Protein AF-A0A510KWW2-F1 (afdb_monomer_lite)

Radius of gyration: 14.78 Å; chains: 1; bounding box: 37×24×34 Å

Sequence (75 aa):
MVIYERKVRLYTKSFLDEYIRVNELTRKLNKKIGFSIFKVVVDVETSTLKVLNRYEHRSKNKFQNTFREVLNNVR

Organism: NCBI:txid157687

pLDDT: mean 82.33, std 13.8, range [43.69, 96.62]

Structure (mmCIF, N/CA/C/O backbone):
data_AF-A0A510KWW2-F1
#
_entry.id   AF-A0A510KWW2-F1
#
loop_
_atom_site.group_PDB
_atom_site.id
_atom_site.type_symbol
_atom_site.label_atom_id
_atom_site.label_alt_id
_atom_site.label_comp_id
_atom_site.label_asym_id
_atom_site.label_entity_id
_atom_site.label_seq_id
_atom_site.pdbx_PDB_ins_code
_atom_site.Cartn_x
_atom_site.Cartn_y
_atom_site.Cartn_z
_atom_site.occupancy
_atom_site.B_iso_or_equiv
_atom_site.auth_seq_id
_atom_site.auth_comp_id
_atom_site.auth_asym_id
_atom_site.auth_atom_id
_atom_site.pdbx_PDB_model_num
ATOM 1 N N . MET A 1 1 ? 4.625 7.658 9.142 1.00 82.94 1 MET A N 1
ATOM 2 C CA . MET A 1 1 ? 5.005 6.258 9.405 1.00 82.94 1 MET A CA 1
ATOM 3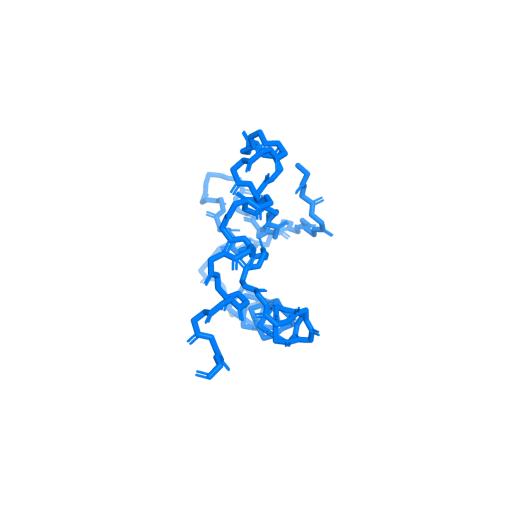 C C . MET A 1 1 ? 4.513 5.385 8.277 1.00 82.94 1 MET A C 1
ATOM 5 O O . MET A 1 1 ? 3.324 5.131 8.076 1.00 82.94 1 MET A O 1
ATOM 9 N N . VAL A 1 2 ? 5.502 4.956 7.510 1.00 86.06 2 VAL A N 1
ATOM 10 C CA . VAL A 1 2 ? 5.376 3.936 6.484 1.00 86.06 2 VAL A CA 1
ATOM 11 C C . VAL A 1 2 ? 5.591 2.596 7.181 1.00 86.06 2 VAL A C 1
ATOM 13 O O . VAL A 1 2 ? 6.568 2.448 7.909 1.00 86.06 2 VAL A O 1
ATOM 16 N N . ILE A 1 3 ? 4.671 1.648 7.018 1.00 86.12 3 ILE A N 1
ATOM 17 C CA . ILE A 1 3 ? 4.800 0.310 7.631 1.00 86.12 3 ILE A CA 1
ATOM 18 C C . ILE A 1 3 ? 5.400 -0.720 6.671 1.00 86.12 3 ILE A C 1
ATOM 20 O O . ILE A 1 3 ? 5.778 -1.813 7.078 1.00 86.12 3 ILE A O 1
ATOM 24 N N . TYR A 1 4 ? 5.456 -0.377 5.388 1.00 91.06 4 TYR A N 1
ATOM 25 C CA . TYR A 1 4 ? 6.051 -1.187 4.341 1.00 91.06 4 TYR A CA 1
ATOM 26 C C . TYR A 1 4 ? 6.489 -0.273 3.201 1.00 91.06 4 TYR A C 1
ATOM 28 O O . TYR A 1 4 ? 5.715 0.585 2.770 1.00 91.06 4 TYR A O 1
ATOM 36 N N . GLU A 1 5 ? 7.697 -0.489 2.698 1.00 92.38 5 GLU A N 1
ATOM 37 C CA . GLU A 1 5 ? 8.266 0.247 1.577 1.00 92.38 5 GLU A CA 1
ATOM 38 C C . GLU A 1 5 ? 9.116 -0.688 0.721 1.00 92.38 5 GLU A C 1
ATOM 40 O O . GLU A 1 5 ? 9.944 -1.437 1.242 1.00 92.38 5 GLU A O 1
ATOM 45 N N . ARG A 1 6 ? 8.920 -0.650 -0.598 1.00 91.81 6 ARG A N 1
ATOM 46 C CA . ARG A 1 6 ? 9.727 -1.425 -1.540 1.00 91.81 6 ARG A CA 1
ATOM 47 C C . ARG A 1 6 ? 9.890 -0.688 -2.858 1.00 91.81 6 ARG A C 1
ATOM 49 O O . ARG A 1 6 ? 8.905 -0.294 -3.479 1.00 91.81 6 ARG A O 1
ATOM 56 N N . LYS A 1 7 ? 11.136 -0.563 -3.318 1.00 91.31 7 LYS A N 1
ATOM 57 C CA . LYS A 1 7 ? 11.440 -0.115 -4.682 1.00 91.31 7 LYS A CA 1
ATOM 58 C C . LYS A 1 7 ? 11.110 -1.230 -5.664 1.00 91.31 7 LYS A C 1
ATOM 60 O O . LYS A 1 7 ? 11.611 -2.347 -5.526 1.00 91.31 7 LYS A O 1
ATOM 65 N N . VAL A 1 8 ? 10.267 -0.934 -6.645 1.00 86.31 8 VAL A N 1
ATOM 66 C CA . VAL A 1 8 ? 9.862 -1.890 -7.675 1.00 86.31 8 VAL A CA 1
ATOM 67 C C . VAL A 1 8 ? 9.732 -1.152 -8.998 1.00 86.31 8 VAL A C 1
ATOM 69 O O . VAL A 1 8 ? 9.118 -0.093 -9.070 1.00 86.31 8 VAL A O 1
ATOM 72 N N . ARG A 1 9 ? 10.308 -1.713 -10.062 1.00 87.75 9 ARG A N 1
ATOM 73 C CA . ARG A 1 9 ? 10.295 -1.086 -11.384 1.00 87.75 9 ARG A CA 1
ATOM 74 C C . ARG A 1 9 ? 8.863 -0.978 -11.906 1.00 87.75 9 ARG A C 1
ATOM 76 O O . ARG A 1 9 ? 8.228 -2.002 -12.153 1.00 87.75 9 ARG A O 1
ATOM 83 N N . LEU A 1 10 ? 8.370 0.243 -12.083 1.00 83.81 10 LEU A N 1
ATOM 84 C CA . LEU A 1 10 ? 7.003 0.495 -12.544 1.00 83.81 10 LEU A CA 1
ATOM 85 C C . LEU A 1 10 ? 6.742 -0.124 -13.920 1.00 83.81 10 LEU A C 1
ATOM 87 O O . LEU A 1 10 ? 7.670 -0.377 -14.689 1.00 83.81 10 LEU A O 1
ATOM 91 N N . TYR A 1 11 ? 5.463 -0.354 -14.218 1.00 82.38 11 TYR A N 1
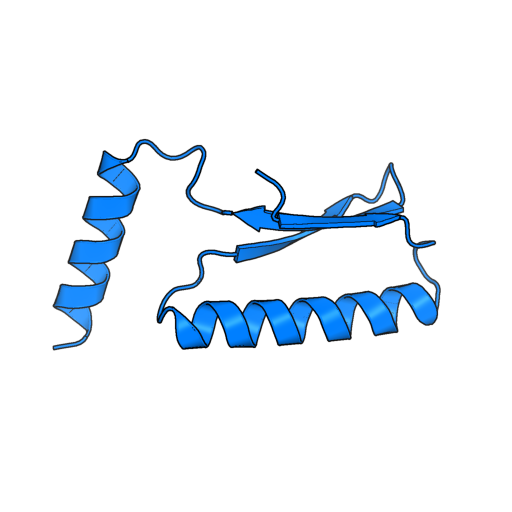ATOM 92 C CA . TYR A 1 11 ? 4.984 -0.873 -15.508 1.00 82.38 11 TYR A CA 1
ATOM 93 C C . TYR A 1 11 ? 5.535 -2.254 -15.896 1.00 82.38 11 TYR A C 1
ATOM 95 O O . TYR A 1 11 ? 5.452 -2.667 -17.049 1.00 82.38 11 TYR A O 1
ATOM 103 N N . THR A 1 12 ? 6.078 -2.993 -14.929 1.00 89.75 12 THR A N 1
ATOM 104 C CA . THR A 1 12 ? 6.490 -4.386 -15.103 1.00 89.75 12 THR A CA 1
ATOM 105 C C . THR A 1 12 ? 5.470 -5.332 -14.480 1.00 89.75 12 THR A C 1
ATOM 107 O O . THR A 1 12 ? 4.737 -4.967 -13.556 1.00 89.75 12 THR A O 1
ATOM 110 N N . LYS A 1 13 ? 5.455 -6.587 -14.940 1.00 90.12 13 LYS A N 1
ATOM 111 C CA . LYS A 1 13 ? 4.635 -7.639 -14.327 1.00 90.12 13 LYS A CA 1
ATOM 112 C C . LYS A 1 13 ? 4.951 -7.809 -12.835 1.00 90.12 13 LYS A C 1
ATOM 114 O O . LYS A 1 13 ? 4.038 -7.908 -12.029 1.00 90.12 13 LYS A O 1
ATOM 119 N N . SER A 1 14 ? 6.229 -7.738 -12.458 1.00 87.62 14 SER A N 1
ATOM 120 C CA . SER A 1 14 ? 6.648 -7.850 -11.057 1.00 87.62 14 SER A CA 1
ATOM 121 C C . SER A 1 14 ? 6.117 -6.713 -10.181 1.00 87.62 14 SER A C 1
ATOM 123 O O . SER A 1 14 ? 5.803 -6.945 -9.016 1.00 87.62 14 SER A O 1
ATOM 125 N N . PHE A 1 15 ? 5.964 -5.502 -10.728 1.00 90.81 15 PHE A N 1
ATOM 126 C CA . PHE A 1 15 ? 5.281 -4.417 -10.028 1.00 90.81 15 PHE A CA 1
ATOM 127 C C . PHE A 1 15 ? 3.804 -4.715 -9.803 1.00 90.81 15 PHE A C 1
ATOM 129 O O . PHE A 1 15 ? 3.318 -4.535 -8.689 1.00 90.81 15 PHE A O 1
ATOM 136 N N . LEU A 1 16 ? 3.100 -5.175 -10.838 1.00 90.81 16 LEU A N 1
ATOM 137 C CA . LEU A 1 16 ? 1.679 -5.492 -10.730 1.00 90.81 16 LEU A CA 1
ATOM 138 C C . LEU A 1 16 ? 1.432 -6.615 -9.713 1.00 90.81 16 LEU A C 1
ATOM 140 O O . LEU A 1 16 ? 0.563 -6.477 -8.853 1.00 90.81 16 LEU A O 1
ATOM 144 N N . ASP A 1 17 ? 2.237 -7.677 -9.767 1.00 93.75 17 ASP A N 1
ATOM 145 C CA . ASP A 1 17 ? 2.151 -8.810 -8.844 1.00 93.75 17 ASP A CA 1
ATOM 146 C C . ASP A 1 17 ? 2.385 -8.359 -7.393 1.00 93.75 17 ASP A C 1
ATOM 148 O O . ASP A 1 17 ? 1.616 -8.699 -6.488 1.00 93.75 17 ASP A O 1
ATOM 152 N N . GLU A 1 18 ? 3.405 -7.526 -7.162 1.00 92.38 18 GLU A N 1
ATOM 153 C CA . GLU A 1 18 ? 3.695 -7.003 -5.827 1.00 92.38 18 GLU A CA 1
ATOM 154 C C . GLU A 1 18 ? 2.608 -6.035 -5.343 1.00 92.38 18 GLU A C 1
ATOM 156 O O . GLU A 1 18 ? 2.203 -6.094 -4.180 1.00 92.38 18 GLU A O 1
ATOM 161 N N . TYR A 1 19 ? 2.088 -5.180 -6.226 1.00 93.62 19 TYR A N 1
ATOM 162 C CA . TYR A 1 19 ? 0.985 -4.278 -5.911 1.00 93.62 19 TYR A CA 1
ATOM 163 C C . TYR A 1 19 ? -0.260 -5.056 -5.479 1.00 93.62 19 TYR A C 1
ATOM 165 O O . TYR A 1 19 ? -0.830 -4.756 -4.428 1.00 93.62 19 TYR A O 1
ATOM 173 N N . ILE A 1 20 ? -0.657 -6.081 -6.241 1.00 95.19 20 ILE A N 1
ATOM 174 C CA . ILE A 1 20 ? -1.812 -6.927 -5.916 1.00 95.19 20 ILE A CA 1
ATOM 175 C C . ILE A 1 20 ? -1.599 -7.599 -4.559 1.00 95.19 20 ILE A C 1
ATOM 177 O O . ILE A 1 20 ? -2.453 -7.485 -3.675 1.00 95.19 20 ILE A O 1
ATOM 181 N N . ARG A 1 21 ? -0.431 -8.218 -4.351 1.00 95.19 21 ARG A N 1
ATOM 182 C CA . ARG A 1 21 ? -0.078 -8.895 -3.097 1.00 95.19 21 ARG A CA 1
ATOM 183 C C . ARG A 1 21 ? -0.176 -7.956 -1.894 1.00 95.19 21 ARG A C 1
ATOM 185 O O . ARG A 1 21 ? -0.823 -8.277 -0.896 1.00 95.19 21 ARG A O 1
ATOM 192 N N . VAL A 1 22 ? 0.446 -6.782 -1.980 1.00 95.31 22 VAL A N 1
ATOM 193 C CA . VAL A 1 22 ? 0.452 -5.789 -0.895 1.00 95.31 22 VAL A CA 1
ATOM 194 C C . VAL A 1 22 ? -0.945 -5.220 -0.661 1.00 95.31 22 VAL A C 1
ATOM 196 O O . VAL A 1 22 ? -1.342 -5.015 0.490 1.00 95.31 22 V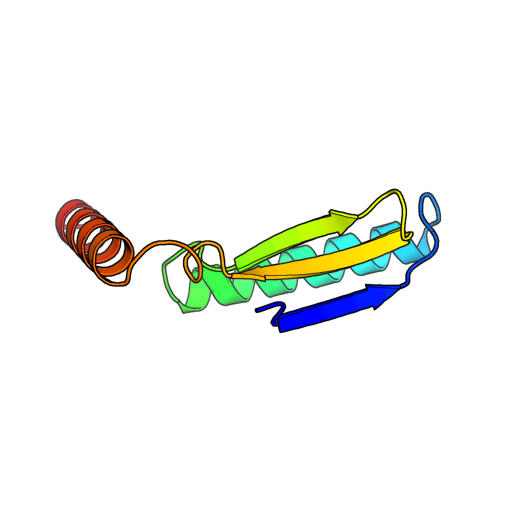AL A O 1
ATOM 199 N N . ASN A 1 23 ? -1.727 -5.012 -1.718 1.00 95.19 23 ASN A N 1
ATOM 200 C CA . ASN A 1 23 ? -3.097 -4.529 -1.612 1.00 95.19 23 ASN A CA 1
ATOM 201 C C . ASN A 1 23 ? -4.008 -5.537 -0.895 1.00 95.19 23 ASN A C 1
ATOM 203 O O . ASN A 1 23 ? -4.757 -5.161 0.008 1.00 95.19 23 ASN A O 1
ATOM 207 N N . GLU A 1 24 ? -3.902 -6.828 -1.213 1.00 96.62 24 GLU A N 1
ATOM 208 C CA . GLU A 1 24 ? -4.656 -7.874 -0.518 1.00 96.62 24 GLU A CA 1
ATOM 209 C C . GLU A 1 24 ? -4.282 -7.994 0.959 1.00 96.62 24 GLU A C 1
ATOM 211 O O . GLU A 1 24 ? -5.168 -8.108 1.813 1.00 96.62 24 GLU A O 1
ATOM 216 N N . LEU A 1 25 ? -2.985 -7.946 1.272 1.00 95.44 25 LEU A N 1
ATOM 217 C CA . L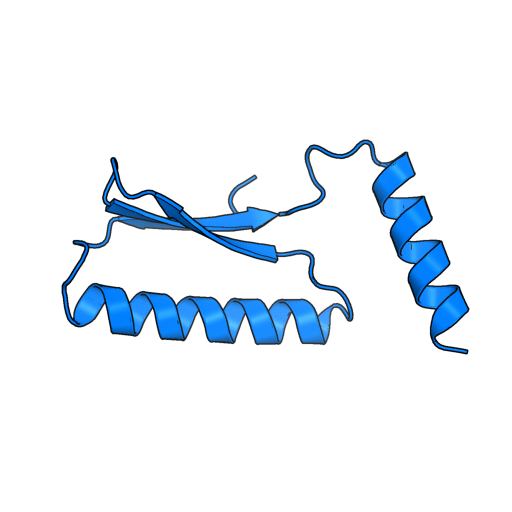EU A 1 25 ? -2.499 -7.967 2.652 1.00 95.44 25 LEU A CA 1
ATOM 218 C C . LEU A 1 25 ? -3.004 -6.751 3.429 1.00 95.44 25 LEU A C 1
ATOM 220 O O . LEU A 1 25 ? -3.524 -6.898 4.536 1.00 95.44 25 LEU A O 1
ATOM 224 N N . THR A 1 26 ? -2.945 -5.568 2.819 1.00 94.38 26 THR A N 1
ATOM 225 C CA . THR A 1 26 ? -3.456 -4.325 3.410 1.00 94.38 26 THR A CA 1
ATOM 226 C C . THR A 1 26 ? -4.964 -4.410 3.650 1.00 94.38 26 THR A C 1
ATOM 228 O O . THR A 1 26 ? -5.448 -4.029 4.716 1.00 94.38 26 THR A O 1
ATOM 231 N N . ARG A 1 27 ? -5.724 -4.981 2.705 1.00 94.44 27 ARG A N 1
ATOM 232 C CA . ARG A 1 27 ? -7.168 -5.208 2.855 1.00 94.44 27 ARG A CA 1
ATOM 233 C C . ARG A 1 27 ? -7.477 -6.171 4.001 1.00 94.44 27 ARG A C 1
ATOM 235 O O . ARG A 1 27 ? -8.358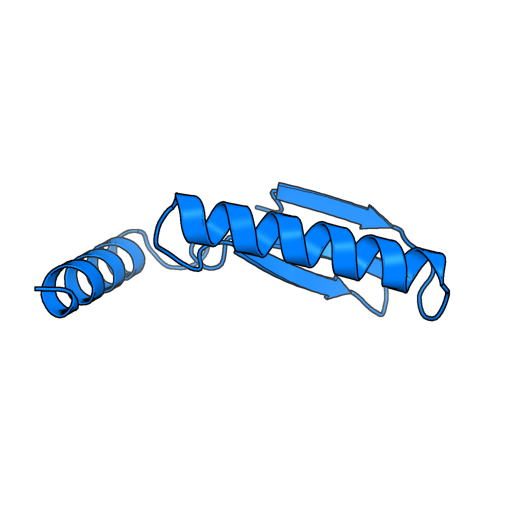 -5.881 4.807 1.00 94.44 27 ARG A O 1
ATOM 242 N N . LYS A 1 28 ? -6.759 -7.296 4.097 1.00 95.19 28 LYS A N 1
ATOM 243 C CA . LYS A 1 28 ? -6.910 -8.273 5.192 1.00 95.19 28 LYS A CA 1
ATOM 244 C C . LYS A 1 28 ? -6.590 -7.640 6.546 1.00 95.19 28 LYS A C 1
ATOM 246 O O . LYS A 1 28 ? -7.344 -7.838 7.495 1.00 95.19 28 LYS A O 1
ATOM 251 N N . LEU A 1 29 ? -5.526 -6.842 6.617 1.00 91.50 29 LEU A N 1
ATOM 252 C CA . LEU A 1 29 ? -5.127 -6.128 7.827 1.00 91.50 29 LEU A CA 1
ATOM 253 C C . LEU A 1 29 ? -6.202 -5.128 8.271 1.00 91.50 29 LEU A C 1
ATOM 255 O O . LEU A 1 29 ? -6.651 -5.182 9.412 1.00 91.50 29 LEU A O 1
ATOM 259 N N . ASN A 1 30 ? -6.683 -4.286 7.355 1.00 90.56 30 ASN A N 1
ATOM 260 C CA . ASN A 1 30 ? -7.770 -3.346 7.633 1.00 90.56 30 ASN A CA 1
ATOM 261 C C . ASN A 1 30 ? -9.054 -4.066 8.075 1.00 90.56 30 ASN A C 1
ATOM 263 O O . ASN A 1 30 ? -9.697 -3.644 9.032 1.00 90.56 30 ASN A O 1
ATOM 267 N N . LYS A 1 31 ? -9.403 -5.193 7.435 1.00 92.69 31 LYS A N 1
ATOM 268 C CA . LYS A 1 31 ? -10.560 -6.010 7.830 1.00 92.69 31 LYS A CA 1
ATOM 269 C C . LYS A 1 31 ? -10.400 -6.586 9.238 1.00 92.69 31 LYS A C 1
ATOM 271 O O . LYS A 1 31 ? -11.354 -6.551 10.002 1.00 92.69 31 LYS A O 1
ATOM 276 N N . LYS A 1 32 ? -9.206 -7.075 9.595 1.00 91.12 32 LYS A N 1
ATOM 277 C CA . LYS A 1 32 ? -8.915 -7.602 10.939 1.00 91.12 32 LYS A CA 1
ATOM 278 C C . LYS A 1 32 ? -9.034 -6.524 12.019 1.00 91.12 32 LYS A C 1
ATOM 280 O O . LYS A 1 32 ? -9.454 -6.823 13.127 1.00 91.12 32 LYS A O 1
ATOM 285 N N . ILE A 1 33 ? -8.676 -5.286 11.692 1.00 87.06 33 ILE A N 1
ATOM 286 C CA . ILE A 1 33 ? -8.821 -4.139 12.596 1.00 87.06 33 ILE A CA 1
ATOM 287 C C . ILE A 1 33 ? -10.278 -3.645 12.651 1.00 87.06 33 ILE A C 1
ATOM 289 O O . ILE A 1 33 ? -10.669 -2.990 13.611 1.00 87.06 33 ILE A O 1
ATOM 293 N N . GLY A 1 34 ? -11.082 -3.946 11.627 1.00 84.44 34 GLY A N 1
ATOM 294 C CA . GLY A 1 34 ? -12.440 -3.422 11.457 1.00 84.44 34 GLY A CA 1
ATOM 295 C C . GLY A 1 34 ? -12.482 -2.018 10.847 1.00 84.44 34 GLY A C 1
ATOM 296 O O . GLY A 1 34 ? -13.552 -1.433 10.732 1.00 84.44 34 GLY A O 1
ATOM 297 N N . PHE A 1 35 ? -11.331 -1.472 10.438 1.00 81.12 35 PHE A N 1
ATOM 298 C CA . PHE A 1 35 ? -11.188 -0.093 9.972 1.00 81.12 35 PHE A CA 1
ATOM 299 C C . PHE A 1 35 ? -10.128 0.041 8.878 1.00 81.12 35 PHE A C 1
ATOM 301 O O . PHE A 1 35 ? -9.075 -0.595 8.914 1.00 81.12 35 PHE A O 1
ATOM 308 N N . SER A 1 36 ? -10.365 0.939 7.917 1.00 86.75 36 SER A N 1
ATOM 309 C CA . SER A 1 36 ? -9.420 1.228 6.830 1.00 86.75 36 SER A CA 1
ATOM 310 C C . SER A 1 36 ? -8.284 2.161 7.276 1.00 86.75 36 SER A C 1
ATOM 312 O O . SER A 1 36 ? -8.194 3.300 6.814 1.00 86.75 36 SER A O 1
ATOM 314 N N . ILE A 1 37 ? -7.400 1.677 8.148 1.00 88.69 37 ILE A N 1
ATOM 315 C CA . ILE A 1 37 ? -6.262 2.442 8.684 1.00 88.69 37 ILE A CA 1
ATOM 316 C C . ILE A 1 37 ? -5.142 2.592 7.658 1.00 88.69 37 ILE A C 1
ATOM 318 O O . ILE A 1 37 ? -4.591 3.680 7.492 1.00 88.69 37 ILE A O 1
ATOM 322 N N . PHE A 1 38 ? -4.818 1.519 6.945 1.00 92.50 38 PHE A N 1
ATOM 323 C CA . PHE A 1 38 ? -3.664 1.477 6.059 1.00 92.50 38 PHE A CA 1
ATOM 324 C C . PHE A 1 38 ? -4.054 1.721 4.599 1.00 92.50 38 PHE A C 1
ATOM 326 O O . PHE A 1 38 ? -5.125 1.310 4.140 1.00 92.50 38 PHE A O 1
ATOM 333 N N . LYS A 1 39 ? -3.191 2.420 3.857 1.00 93.12 39 LYS A N 1
ATOM 334 C CA . LYS A 1 39 ? -3.359 2.731 2.432 1.00 93.12 39 LYS A CA 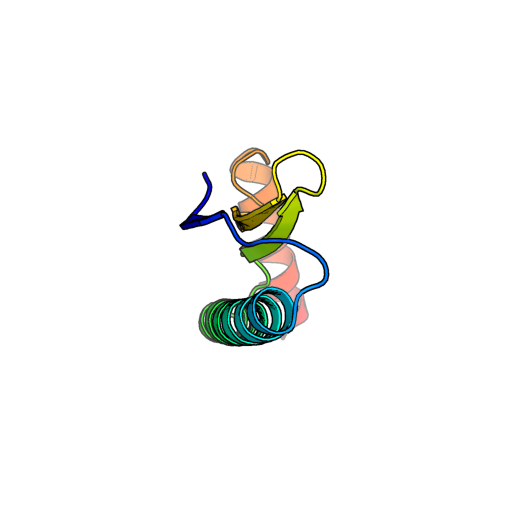1
ATOM 335 C C . LYS A 1 39 ? -2.110 2.341 1.657 1.00 93.12 39 LYS A C 1
ATOM 337 O O . LYS A 1 39 ? -1.024 2.785 2.010 1.00 93.12 39 LYS A O 1
ATOM 342 N N . VAL A 1 40 ? -2.286 1.603 0.566 1.00 94.19 40 VAL A N 1
ATOM 343 C CA . VAL A 1 40 ? -1.227 1.404 -0.427 1.00 94.19 40 VAL A CA 1
ATOM 344 C C . VAL A 1 40 ? -1.087 2.671 -1.274 1.00 94.19 40 VAL A C 1
ATOM 346 O O . VAL A 1 40 ? -2.083 3.209 -1.761 1.00 94.19 40 VAL A O 1
ATOM 349 N N . VAL A 1 41 ? 0.139 3.156 -1.431 1.00 93.19 41 VAL A N 1
ATOM 350 C CA . VAL A 1 41 ? 0.500 4.329 -2.230 1.00 93.19 41 VAL A CA 1
ATOM 351 C C . VAL A 1 41 ? 1.640 3.948 -3.162 1.00 93.19 41 VAL A C 1
ATOM 353 O O . VAL A 1 41 ? 2.581 3.269 -2.758 1.00 93.19 41 VAL A O 1
ATOM 356 N N . VAL A 1 42 ? 1.537 4.385 -4.412 1.00 92.12 42 VAL A N 1
ATOM 357 C CA . VAL A 1 42 ? 2.584 4.225 -5.419 1.00 92.12 42 VAL A CA 1
ATOM 358 C C . VAL A 1 42 ? 3.208 5.589 -5.642 1.00 92.12 42 VAL A C 1
ATOM 360 O O . VAL A 1 42 ? 2.516 6.551 -5.963 1.00 92.12 42 VAL A O 1
ATOM 363 N N . ASP A 1 43 ? 4.511 5.655 -5.443 1.00 89.25 43 ASP A N 1
ATOM 364 C CA . ASP A 1 43 ? 5.338 6.819 -5.696 1.00 89.25 43 ASP A CA 1
ATOM 365 C C . ASP A 1 43 ? 5.982 6.636 -7.073 1.00 89.25 43 ASP A C 1
ATOM 367 O O . ASP A 1 43 ? 6.844 5.772 -7.263 1.00 89.25 43 ASP A O 1
ATOM 371 N N . VAL A 1 44 ? 5.467 7.375 -8.057 1.00 86.69 44 VAL A N 1
ATOM 372 C CA . VAL A 1 44 ? 5.830 7.193 -9.469 1.00 86.69 44 VAL A CA 1
ATOM 373 C C . VAL A 1 44 ? 7.240 7.715 -9.746 1.00 86.69 44 VAL A C 1
ATOM 375 O O . VAL A 1 44 ? 7.989 7.091 -10.493 1.00 86.69 44 VAL A O 1
ATOM 378 N N . GLU A 1 45 ? 7.626 8.812 -9.097 1.00 87.19 45 GLU A N 1
ATOM 379 C CA . GLU A 1 45 ? 8.939 9.444 -9.263 1.00 87.19 45 GLU A CA 1
ATOM 380 C C . GLU A 1 45 ? 10.058 8.526 -8.778 1.00 87.19 45 GLU A C 1
ATOM 382 O O . GLU A 1 45 ? 11.067 8.336 -9.454 1.00 87.19 45 GLU A O 1
ATOM 387 N N . THR A 1 46 ? 9.854 7.897 -7.621 1.00 87.25 46 THR A N 1
ATOM 388 C CA . THR A 1 46 ? 10.867 7.022 -7.017 1.00 87.25 46 THR A CA 1
ATOM 389 C C . THR A 1 46 ? 10.673 5.544 -7.344 1.00 87.25 46 THR A C 1
ATOM 391 O O . THR A 1 46 ? 11.485 4.719 -6.925 1.00 87.25 46 THR A O 1
ATOM 394 N N . SER A 1 47 ? 9.621 5.193 -8.096 1.00 87.44 47 SER A N 1
ATOM 395 C CA . SER A 1 47 ? 9.239 3.803 -8.378 1.00 87.44 47 SER A CA 1
ATOM 396 C C . SER A 1 47 ? 9.111 2.969 -7.098 1.00 87.44 47 SER A C 1
ATOM 398 O O . SER A 1 47 ? 9.684 1.883 -6.967 1.00 87.44 47 SER A O 1
ATOM 400 N N . THR A 1 48 ? 8.376 3.499 -6.119 1.00 90.94 48 THR A N 1
ATOM 401 C CA . THR A 1 48 ? 8.280 2.898 -4.784 1.00 90.94 48 THR A CA 1
ATOM 402 C C . THR A 1 48 ? 6.841 2.564 -4.420 1.00 90.94 48 THR A C 1
ATOM 404 O O . THR A 1 48 ? 5.943 3.398 -4.511 1.00 90.94 48 THR A O 1
ATOM 407 N N . LEU A 1 49 ? 6.621 1.337 -3.952 1.00 92.88 49 LEU A N 1
ATOM 408 C CA . LEU A 1 49 ? 5.367 0.891 -3.361 1.00 92.88 49 LEU A CA 1
ATOM 409 C C . LEU A 1 49 ? 5.439 1.062 -1.841 1.00 92.88 49 LEU A C 1
ATOM 411 O O . LEU A 1 49 ? 6.314 0.491 -1.190 1.00 92.88 49 LEU A O 1
ATOM 415 N N . LYS A 1 50 ? 4.519 1.841 -1.275 1.00 94.50 50 LYS A N 1
ATOM 416 C CA . LYS A 1 50 ? 4.481 2.195 0.150 1.00 94.50 50 LYS A CA 1
ATOM 417 C C . LYS A 1 50 ? 3.134 1.816 0.759 1.00 94.50 50 LYS A C 1
ATOM 419 O O . LYS A 1 50 ? 2.100 1.908 0.101 1.00 94.50 50 LYS A O 1
ATOM 424 N N . VAL A 1 51 ? 3.118 1.447 2.037 1.00 94.00 51 VAL A N 1
ATOM 425 C CA . VAL A 1 51 ? 1.888 1.333 2.834 1.00 94.00 51 VAL A CA 1
ATOM 426 C C . VAL A 1 51 ? 1.935 2.345 3.968 1.00 94.00 51 VAL A C 1
ATOM 428 O O . VAL A 1 51 ? 2.803 2.286 4.839 1.00 94.00 51 VAL A O 1
ATOM 431 N N . LEU A 1 52 ? 0.988 3.280 3.949 1.00 92.25 52 LEU A N 1
ATOM 432 C CA . LEU A 1 52 ? 0.913 4.407 4.873 1.00 92.25 52 LEU A CA 1
ATOM 433 C C . LEU A 1 52 ? -0.216 4.221 5.884 1.00 92.25 52 LEU A C 1
ATOM 435 O O . LEU A 1 52 ? -1.296 3.739 5.533 1.00 92.25 52 LEU A O 1
ATOM 439 N N . ASN A 1 53 ? -0.001 4.684 7.115 1.00 89.06 53 ASN A N 1
ATOM 440 C CA . ASN A 1 53 ? -1.076 4.879 8.083 1.00 89.06 53 ASN A CA 1
ATOM 441 C C . ASN A 1 53 ? -1.809 6.204 7.795 1.00 89.06 53 ASN A C 1
ATOM 443 O O . ASN A 1 53 ? -1.220 7.281 7.865 1.00 89.06 53 ASN A O 1
ATOM 447 N N . ARG A 1 54 ? -3.111 6.140 7.491 1.00 83.31 54 ARG A N 1
ATOM 448 C CA . ARG A 1 54 ? -3.934 7.314 7.140 1.00 83.31 54 ARG A CA 1
ATOM 449 C C . ARG A 1 54 ? -4.150 8.297 8.295 1.00 83.31 54 ARG A C 1
ATOM 451 O O . ARG A 1 54 ? -4.554 9.432 8.047 1.00 83.31 54 ARG A O 1
ATOM 458 N N . TYR A 1 55 ? -3.950 7.868 9.538 1.00 78.06 55 TYR A N 1
ATOM 459 C CA . TYR A 1 55 ? -4.390 8.609 10.724 1.00 78.06 55 TYR A CA 1
ATOM 460 C C . TYR A 1 55 ? -3.262 9.180 11.564 1.00 78.06 55 TYR A C 1
ATOM 462 O O . TYR A 1 55 ? -3.522 9.899 12.516 1.00 78.06 55 TYR A O 1
ATOM 470 N N . GLU A 1 56 ? -2.018 8.910 11.209 1.00 72.62 56 GLU A N 1
ATOM 471 C CA . GLU A 1 56 ? -0.878 9.334 12.011 1.00 72.62 56 GLU A CA 1
ATOM 472 C C . GLU A 1 56 ? -0.663 10.853 12.015 1.00 72.62 56 GLU A C 1
ATOM 474 O O . GLU A 1 56 ? -0.313 11.420 13.043 1.00 72.62 56 GLU A O 1
ATOM 479 N N . HIS A 1 57 ? -0.936 11.526 10.892 1.00 63.12 57 HIS A N 1
ATOM 480 C CA . HIS A 1 57 ? -0.866 12.990 10.798 1.00 63.12 57 HIS A CA 1
ATOM 481 C C . HIS A 1 57 ? -2.166 13.689 11.222 1.00 63.12 57 HIS A C 1
ATOM 483 O O . HIS A 1 57 ? -2.212 14.916 11.307 1.00 63.12 57 HIS A O 1
ATOM 489 N N . ARG A 1 58 ? -3.247 12.939 11.484 1.00 59.81 58 ARG A N 1
ATOM 490 C CA . ARG A 1 58 ? -4.462 13.510 12.075 1.00 59.81 58 ARG A CA 1
ATOM 491 C C . ARG A 1 58 ? -4.270 13.513 13.587 1.00 59.81 58 ARG A C 1
ATOM 493 O O . ARG A 1 58 ? -3.894 12.495 14.154 1.00 59.81 58 ARG A O 1
ATOM 500 N N . SER A 1 59 ? -4.529 14.647 14.245 1.00 55.16 59 SER A N 1
ATOM 501 C CA . SER A 1 59 ? -4.436 14.723 15.708 1.00 55.16 59 SER A CA 1
ATOM 502 C C . SER A 1 59 ? -5.210 13.561 16.347 1.00 55.16 59 SER A C 1
ATOM 504 O O . SER A 1 59 ? -6.286 13.193 15.858 1.00 55.16 59 SER A O 1
ATOM 506 N N . LYS A 1 60 ? -4.670 12.973 17.427 1.00 57.16 60 LYS A N 1
ATOM 507 C CA . LYS A 1 60 ? -5.279 11.840 18.159 1.00 57.16 60 LYS A CA 1
ATOM 508 C C . LYS A 1 60 ? -6.791 12.022 18.383 1.00 57.16 60 LYS A C 1
ATOM 510 O O . LYS A 1 60 ? -7.540 11.051 18.299 1.00 57.16 60 LYS A O 1
ATOM 515 N N . ASN A 1 61 ? -7.239 13.267 18.566 1.00 58.81 61 ASN A N 1
ATOM 516 C CA . ASN A 1 61 ? -8.641 13.640 18.762 1.00 58.81 61 ASN A CA 1
ATOM 517 C C . ASN A 1 61 ? -9.529 13.343 17.542 1.00 58.81 61 ASN A C 1
ATOM 519 O O . ASN A 1 61 ? -10.628 12.822 17.706 1.00 58.81 61 ASN A O 1
ATOM 523 N N . LYS A 1 62 ? -9.071 13.609 16.309 1.00 57.59 62 LYS A N 1
ATOM 524 C CA . LYS A 1 62 ? -9.857 13.284 15.102 1.00 57.59 62 LYS A CA 1
ATOM 525 C C . LYS A 1 62 ? -9.956 11.777 14.878 1.00 57.59 62 LYS A C 1
ATOM 527 O O . LYS A 1 62 ? -11.009 11.312 14.462 1.00 57.59 62 LYS A O 1
ATOM 532 N N . PHE A 1 63 ? -8.900 11.016 15.178 1.00 63.94 63 PHE A N 1
ATOM 533 C CA . PHE A 1 63 ? -8.948 9.554 15.096 1.00 63.94 63 PHE A CA 1
ATOM 534 C C . PHE A 1 63 ? -9.953 8.971 16.093 1.00 63.94 63 PHE A C 1
ATOM 536 O O . PHE A 1 63 ? -10.825 8.215 15.679 1.00 63.94 63 PHE A O 1
ATOM 543 N N . GLN A 1 64 ? -9.885 9.370 17.370 1.00 61.97 64 GLN A N 1
ATOM 544 C CA . GLN A 1 64 ? -10.829 8.911 18.396 1.00 61.97 64 GLN A CA 1
ATOM 545 C C . GLN A 1 64 ? -12.282 9.257 18.055 1.00 61.97 64 GLN A C 1
ATOM 547 O O . GLN A 1 64 ? -13.159 8.414 18.236 1.00 61.97 64 GLN A O 1
ATOM 552 N N . ASN A 1 65 ? -12.536 10.455 17.519 1.00 64.38 65 ASN A N 1
ATOM 553 C CA . ASN A 1 65 ? -13.885 10.874 17.137 1.00 64.38 65 ASN A CA 1
ATOM 554 C C . ASN A 1 65 ? -14.430 10.058 15.958 1.00 64.38 65 ASN A C 1
ATOM 556 O O . ASN A 1 65 ? -15.538 9.541 16.053 1.00 64.38 65 ASN A O 1
ATOM 560 N N . THR A 1 66 ? -13.638 9.843 14.899 1.00 63.09 66 THR A N 1
ATOM 561 C CA . THR A 1 66 ? -14.062 8.994 13.770 1.00 63.09 66 THR A CA 1
ATOM 562 C C . THR A 1 66 ? -14.240 7.530 14.190 1.00 63.09 66 THR A C 1
ATOM 564 O O . THR A 1 66 ? -15.151 6.862 13.712 1.00 63.09 66 THR A O 1
ATOM 567 N N . PHE A 1 67 ? -13.411 7.019 15.108 1.00 67.44 67 PHE A N 1
ATOM 568 C CA . PHE A 1 67 ? -13.569 5.662 15.643 1.00 67.44 67 PHE A CA 1
ATOM 569 C C . PHE A 1 67 ? -14.868 5.515 16.446 1.00 67.44 67 PHE A C 1
ATOM 571 O O . PHE A 1 67 ? -15.586 4.534 16.273 1.00 67.44 67 PHE A O 1
ATOM 578 N N . ARG A 1 68 ? -15.188 6.505 17.293 1.00 63.50 68 ARG A N 1
ATOM 579 C CA . ARG A 1 68 ? -16.437 6.546 18.068 1.00 63.50 68 ARG A CA 1
ATOM 580 C C . ARG A 1 68 ? -17.673 6.658 17.174 1.00 63.50 68 ARG A C 1
ATOM 582 O O . ARG A 1 68 ? -18.633 5.937 17.411 1.00 63.50 68 ARG A O 1
ATOM 589 N N . GLU A 1 69 ? -17.647 7.500 16.141 1.00 63.22 69 GLU A N 1
ATOM 590 C CA . GLU A 1 69 ? -18.760 7.629 15.184 1.00 63.22 69 GLU A CA 1
ATOM 591 C C . GLU A 1 69 ? -19.043 6.325 14.437 1.00 63.22 69 GLU A C 1
ATOM 593 O O . GLU A 1 69 ? -20.192 5.904 14.340 1.00 63.22 69 GLU A O 1
ATOM 598 N N . VAL A 1 70 ? -18.005 5.650 13.940 1.00 63.91 70 VAL A N 1
ATOM 599 C CA . VAL A 1 70 ? -18.189 4.384 13.220 1.00 63.91 70 VAL A CA 1
ATOM 600 C C . VAL A 1 70 ? -18.668 3.276 14.157 1.00 63.91 70 VAL A C 1
ATOM 602 O O . VAL A 1 70 ? -19.553 2.522 13.773 1.00 63.91 70 VAL A O 1
ATOM 605 N N . LEU A 1 71 ? -18.144 3.188 15.385 1.00 61.09 71 LEU A N 1
ATOM 606 C CA . LEU A 1 71 ? -18.628 2.213 16.372 1.00 61.09 71 LEU A CA 1
ATOM 607 C C . LEU A 1 71 ? -20.102 2.440 16.741 1.00 61.09 71 LEU A C 1
ATOM 609 O O . LEU A 1 71 ? -20.829 1.471 16.934 1.00 61.09 71 LEU A O 1
ATOM 613 N N . ASN A 1 72 ? -20.552 3.695 16.802 1.00 62.97 72 ASN A N 1
ATOM 614 C CA . ASN A 1 72 ? -21.947 4.026 17.094 1.00 62.97 72 ASN A CA 1
ATOM 615 C C . ASN A 1 72 ? -22.895 3.753 15.911 1.00 62.97 72 ASN A C 1
ATOM 617 O O . ASN A 1 72 ? -24.054 3.429 16.144 1.00 62.97 72 ASN A O 1
ATOM 621 N N . ASN A 1 73 ? -22.416 3.847 14.666 1.00 56.06 73 ASN A N 1
ATOM 622 C CA . ASN A 1 73 ? -23.218 3.614 13.454 1.00 56.06 73 ASN A CA 1
ATOM 623 C C . ASN A 1 73 ? -23.360 2.133 13.051 1.00 56.06 73 ASN A C 1
ATOM 625 O O . ASN A 1 73 ? -24.076 1.837 12.099 1.00 56.06 73 ASN A O 1
ATOM 629 N N . VAL A 1 74 ? -22.677 1.205 13.727 1.00 55.81 74 VAL A N 1
ATOM 630 C CA . VAL A 1 74 ? -22.764 -0.251 13.468 1.00 55.81 74 VAL A CA 1
ATOM 631 C C . VAL A 1 74 ? -23.707 -0.945 14.475 1.00 55.81 74 VAL A C 1
ATOM 633 O O . VAL A 1 74 ? -23.648 -2.159 14.645 1.00 55.81 74 VAL A O 1
ATOM 636 N N . ARG A 1 75 ? -24.576 -0.189 15.161 1.00 43.69 75 ARG A N 1
ATOM 637 C CA . ARG A 1 75 ? -25.508 -0.719 16.167 1.00 43.69 75 ARG A CA 1
ATOM 638 C C . ARG A 1 75 ? -26.904 -0.976 15.613 1.00 43.69 75 ARG A C 1
ATOM 640 O O . ARG A 1 75 ? -27.396 -0.115 14.854 1.00 43.69 75 ARG A O 1
#

Foldseek 3Di:
DWPDKDQDDPPDPVLVVVQVVVVVVLVVVCVVVVHNQWDWDADPVRNMITIDGPPPPPPPVVVVVVVVVVVVVVD

Secondary structure (DSSP, 8-state):
-EEEEEE--TTSHHHHHHHHHHHHHHHHHHHHHTS--EEEEEETTTTEEEEEETTTTS-HHHHHHHHHHHHHHT-